Protein AF-A0A0W1B4I2-F1 (afdb_monomer_lite)

InterPro domains:
  IPR011008 Dimeric alpha-beta barrel [SSF54909] (18-67)
  IPR019887 Transcription regulator AsnC/Lrp, ligand binding domain [PF01037] (20-67)

Sequence (68 aa):
MIEGYTVRWNPDKVGEMIHAFITVFLGSNTVHPAFQTFAKQHDSVKEMHRVSGEGCYWIRVRTENQEN

Organism: NCBI:txid1306852

Radius of gyration: 14.21 Å; chains: 1; bounding box: 31×29×36 Å

pLDDT: mean 87.44, std 8.62, range [51.09, 95.44]

Secondary structure (DSSP, 8-state):
----------GGGTT--EEEEEEE--S-GGGHHHHHHHHHT-TTEEEEEEEEESEEEEEEEEES-S--

Structure (mmCIF, N/CA/C/O backbone):
data_AF-A0A0W1B4I2-F1
#
_entry.id   AF-A0A0W1B4I2-F1
#
loop_
_atom_site.group_PDB
_atom_site.id
_atom_site.type_symbol
_atom_site.label_atom_id
_atom_site.label_alt_id
_atom_site.label_comp_id
_atom_site.label_asym_id
_atom_site.label_entity_id
_atom_site.label_seq_id
_atom_site.pdbx_PDB_ins_code
_atom_site.Cartn_x
_atom_site.Cartn_y
_atom_site.Cartn_z
_atom_site.occupancy
_atom_site.B_iso_or_equiv
_atom_site.auth_seq_id
_atom_site.auth_comp_id
_atom_site.auth_asym_id
_atom_site.auth_atom_id
_atom_site.pdbx_PDB_model_num
ATOM 1 N N . MET A 1 1 ? 8.44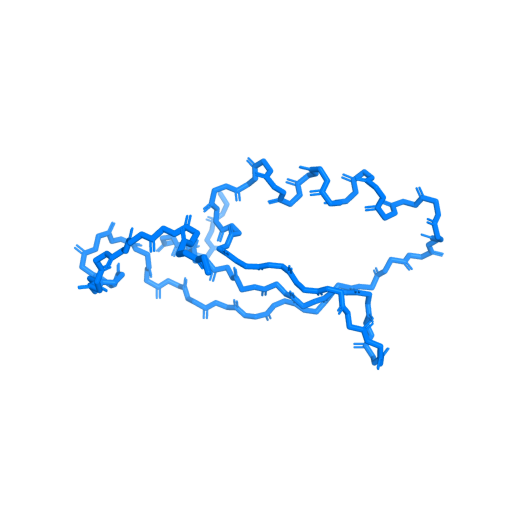4 -16.666 16.930 1.00 72.31 1 MET A N 1
ATOM 2 C CA . MET A 1 1 ? 8.646 -15.263 17.348 1.00 72.31 1 MET A CA 1
ATOM 3 C C . MET A 1 1 ? 7.385 -14.501 16.972 1.00 72.31 1 MET A C 1
ATOM 5 O O . MET A 1 1 ? 6.874 -14.764 15.894 1.00 72.31 1 MET A O 1
ATOM 9 N N . ILE A 1 2 ? 6.829 -13.672 17.859 1.00 85.38 2 ILE A N 1
ATOM 10 C CA . ILE A 1 2 ? 5.629 -12.868 17.565 1.00 85.38 2 ILE A CA 1
ATOM 11 C C . ILE A 1 2 ? 6.101 -11.489 17.100 1.00 85.38 2 ILE A C 1
ATOM 13 O O . ILE A 1 2 ? 6.868 -10.850 17.814 1.00 85.38 2 ILE A O 1
ATOM 17 N N . GLU A 1 3 ? 5.669 -11.058 15.914 1.00 90.38 3 GLU A N 1
ATOM 18 C CA . GLU A 1 3 ? 6.091 -9.789 15.292 1.00 90.38 3 GLU A CA 1
ATOM 19 C C . GLU A 1 3 ? 5.235 -8.587 15.723 1.00 90.38 3 GLU A C 1
ATOM 21 O O . GLU A 1 3 ? 5.651 -7.443 15.566 1.00 90.38 3 GLU A O 1
ATOM 26 N N . GLY A 1 4 ? 4.056 -8.825 16.307 1.00 87.25 4 GLY A N 1
ATOM 27 C CA . GLY A 1 4 ? 3.189 -7.765 16.814 1.00 87.25 4 GLY A CA 1
ATOM 28 C C . GLY A 1 4 ? 1.807 -8.254 17.241 1.00 87.25 4 GLY A C 1
ATOM 29 O O . GLY A 1 4 ? 1.462 -9.425 17.083 1.00 87.25 4 GLY A O 1
ATOM 30 N N . TYR A 1 5 ? 1.013 -7.322 17.767 1.00 86.12 5 TYR A N 1
ATOM 31 C CA . TYR A 1 5 ? -0.387 -7.508 18.146 1.00 86.12 5 TYR A CA 1
ATOM 32 C C . TYR A 1 5 ? -1.222 -6.389 17.518 1.00 86.12 5 TYR A C 1
ATOM 34 O O . TYR A 1 5 ? -0.755 -5.257 17.416 1.00 86.12 5 TYR A O 1
ATOM 42 N N . THR A 1 6 ? -2.454 -6.689 17.105 1.00 87.06 6 THR A N 1
ATOM 43 C CA . THR A 1 6 ? -3.368 -5.697 16.518 1.00 87.06 6 THR A CA 1
ATOM 44 C C . THR A 1 6 ? -4.798 -5.889 17.015 1.00 87.06 6 THR A C 1
ATOM 46 O O . THR A 1 6 ? -5.179 -6.981 17.441 1.00 87.06 6 THR A O 1
ATOM 49 N N . VAL A 1 7 ? -5.593 -4.821 16.961 1.00 84.06 7 VAL A N 1
ATOM 50 C CA . VAL A 1 7 ? -7.019 -4.829 17.304 1.00 84.06 7 VAL A CA 1
ATOM 51 C C . VAL A 1 7 ? -7.834 -4.973 16.024 1.00 84.06 7 VAL A C 1
ATOM 53 O O . VAL A 1 7 ? -7.614 -4.255 15.051 1.00 84.06 7 VAL A O 1
ATOM 56 N N . ARG A 1 8 ? -8.821 -5.875 16.029 1.00 83.56 8 ARG A N 1
ATOM 57 C CA . ARG A 1 8 ? -9.842 -5.912 14.975 1.00 83.56 8 ARG A CA 1
ATOM 58 C C . ARG A 1 8 ? -10.868 -4.825 15.259 1.00 83.56 8 ARG A C 1
ATOM 60 O O . ARG A 1 8 ? -11.564 -4.878 16.268 1.00 83.56 8 ARG A O 1
ATOM 67 N N . TRP A 1 9 ? -10.972 -3.863 14.360 1.00 82.62 9 TRP A N 1
ATOM 68 C CA . TRP A 1 9 ? -11.941 -2.776 14.427 1.00 82.62 9 TRP A CA 1
ATOM 69 C C . TRP A 1 9 ? -12.675 -2.668 13.080 1.00 82.62 9 TRP A C 1
ATOM 71 O O . TRP A 1 9 ? -12.273 -3.327 12.122 1.00 82.62 9 TRP A O 1
ATOM 81 N N . ASN A 1 10 ? -13.793 -1.933 13.021 1.00 80.31 10 ASN A N 1
ATOM 82 C CA . ASN A 1 10 ? -14.600 -1.793 11.801 1.00 80.31 10 ASN A CA 1
ATOM 83 C C . ASN A 1 10 ? -14.209 -0.508 11.032 1.00 80.31 10 ASN A C 1
ATOM 85 O O . ASN A 1 10 ? -14.583 0.572 11.498 1.00 80.31 10 ASN A O 1
ATOM 89 N N . PRO A 1 11 ? -13.533 -0.621 9.870 1.00 75.50 11 PRO A N 1
ATOM 90 C CA . PRO A 1 11 ? -13.107 0.502 9.025 1.00 75.50 11 PRO A CA 1
ATOM 91 C C . PRO A 1 11 ? -14.213 1.461 8.618 1.00 75.50 11 PRO A C 1
ATOM 93 O O . PRO A 1 11 ? -14.020 2.676 8.631 1.00 75.50 11 PRO A O 1
ATOM 96 N N . ASP A 1 12 ? -15.403 0.925 8.367 1.00 74.12 12 ASP A N 1
ATOM 97 C CA . ASP A 1 12 ? -16.547 1.697 7.893 1.00 74.12 12 ASP A CA 1
ATOM 98 C C . ASP A 1 12 ? -17.014 2.714 8.949 1.00 74.12 12 ASP A C 1
ATOM 100 O O . ASP A 1 12 ? -17.656 3.710 8.628 1.00 74.12 12 ASP A O 1
ATOM 104 N N . LYS A 1 13 ? -16.674 2.490 10.228 1.00 78.62 13 LYS A N 1
ATOM 105 C CA . LYS A 1 13 ? -17.034 3.381 11.339 1.00 78.62 13 LYS A CA 1
ATOM 106 C C . LYS A 1 13 ? -16.058 4.537 11.569 1.00 78.62 13 LYS A C 1
ATOM 108 O O . LYS A 1 13 ? -16.357 5.367 12.423 1.00 78.62 13 LYS A O 1
ATOM 113 N N . VAL A 1 14 ? -14.921 4.601 10.871 1.00 77.69 14 VAL A N 1
ATOM 114 C CA . VAL A 1 14 ? -13.950 5.710 11.033 1.00 77.69 14 VAL A CA 1
ATOM 115 C C . VAL A 1 14 ? -13.692 6.492 9.751 1.00 77.69 14 VAL A C 1
ATOM 117 O O . VAL A 1 14 ? -12.754 7.273 9.696 1.00 77.69 14 VAL A O 1
ATOM 120 N N . GLY A 1 15 ? -14.520 6.291 8.731 1.00 71.88 15 GLY A N 1
ATOM 121 C CA . GLY A 1 15 ? -14.397 7.016 7.475 1.00 71.88 15 GLY A CA 1
ATOM 122 C C . GLY A 1 15 ? -13.721 6.226 6.365 1.00 71.88 15 GLY A C 1
ATOM 123 O O . GLY A 1 15 ? -13.834 6.654 5.242 1.00 71.88 15 GLY A O 1
ATOM 124 N N . GLU A 1 16 ? -13.140 5.041 6.581 1.00 77.12 16 GLU A N 1
ATOM 125 C CA . GLU A 1 16 ? -12.493 4.240 5.518 1.00 77.12 16 GLU A CA 1
ATOM 126 C C . GLU A 1 16 ? -13.490 3.396 4.689 1.00 77.12 16 GLU A C 1
ATOM 128 O O . GLU A 1 16 ? -13.395 2.163 4.622 1.00 77.12 16 GLU A O 1
ATOM 133 N N . MET A 1 17 ? -14.472 4.063 4.079 1.00 81.06 17 MET A N 1
ATOM 134 C CA . MET A 1 17 ? -15.627 3.425 3.432 1.00 81.06 17 MET A CA 1
ATOM 135 C C . MET A 1 17 ? -15.301 2.751 2.097 1.00 81.06 17 MET A C 1
ATOM 137 O O . MET A 1 17 ? -15.968 1.790 1.712 1.00 81.06 17 MET A O 1
ATOM 141 N N . ILE A 1 18 ? -14.286 3.228 1.378 1.00 86.75 18 ILE A N 1
ATOM 142 C CA . ILE A 1 18 ? -13.870 2.611 0.120 1.00 86.75 18 ILE A CA 1
ATOM 143 C C . ILE A 1 18 ? -12.787 1.591 0.408 1.00 86.75 18 ILE A C 1
ATOM 145 O O . ILE A 1 18 ? -11.755 1.908 0.993 1.00 86.75 18 ILE A O 1
ATOM 149 N N . HIS A 1 19 ? -13.005 0.368 -0.066 1.00 91.75 19 HIS A N 1
ATOM 150 C CA . HIS A 1 19 ? -12.036 -0.713 -0.004 1.00 91.75 19 HIS A CA 1
ATOM 151 C C . HIS A 1 19 ? -11.825 -1.272 -1.409 1.00 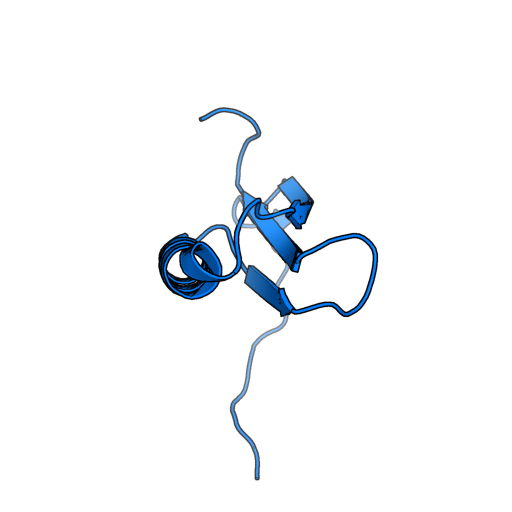91.75 19 HIS A C 1
ATOM 153 O O . HIS A 1 19 ? -12.747 -1.832 -2.000 1.00 91.75 19 HIS A O 1
ATOM 159 N N . ALA A 1 20 ? -10.619 -1.098 -1.949 1.00 91.69 20 ALA A N 1
ATOM 160 C CA . ALA A 1 20 ? -10.312 -1.466 -3.325 1.00 91.69 20 ALA A CA 1
ATOM 161 C C . ALA A 1 20 ? -9.032 -2.296 -3.430 1.00 91.69 20 ALA A C 1
ATOM 163 O O . ALA A 1 20 ? -8.137 -2.231 -2.581 1.00 91.69 20 ALA A O 1
ATOM 164 N N . PHE A 1 21 ? -8.962 -3.060 -4.519 1.00 93.38 21 PHE A N 1
ATOM 165 C CA . PHE A 1 21 ? -7.804 -3.851 -4.902 1.00 93.38 21 PHE A CA 1
ATOM 166 C C . PHE A 1 21 ? -7.265 -3.343 -6.230 1.00 93.38 21 PHE A C 1
ATOM 168 O O . PHE A 1 21 ? -8.007 -3.244 -7.206 1.00 93.38 21 PHE A O 1
ATOM 175 N N . ILE A 1 22 ? -5.979 -3.007 -6.254 1.00 93.62 22 ILE A N 1
ATOM 176 C CA . ILE A 1 22 ? -5.316 -2.411 -7.411 1.00 93.62 22 ILE A CA 1
ATOM 177 C C . ILE A 1 22 ? -4.216 -3.358 -7.879 1.00 93.62 22 ILE A C 1
ATOM 179 O O . ILE A 1 22 ? -3.312 -3.698 -7.112 1.00 93.62 22 ILE A O 1
ATOM 183 N N . THR A 1 23 ? -4.273 -3.742 -9.153 1.00 94.56 23 THR A N 1
ATOM 184 C CA . THR A 1 23 ? -3.181 -4.446 -9.831 1.00 94.56 23 THR A CA 1
ATOM 185 C C . THR A 1 23 ? -2.333 -3.431 -10.582 1.00 94.56 23 THR A C 1
ATOM 187 O O . THR A 1 23 ? -2.839 -2.685 -11.418 1.00 94.56 23 THR A O 1
ATOM 190 N N . VAL A 1 24 ? -1.036 -3.393 -10.289 1.00 94.06 24 VAL A N 1
ATOM 191 C CA . VAL A 1 24 ? -0.107 -2.420 -10.875 1.00 94.06 24 VAL A CA 1
ATOM 192 C C . VAL A 1 24 ? 0.823 -3.104 -11.860 1.00 94.06 24 VAL A C 1
ATOM 194 O O . VAL A 1 24 ? 1.474 -4.094 -11.524 1.00 94.06 24 VAL A O 1
ATOM 197 N N . PHE A 1 25 ? 0.944 -2.519 -13.049 1.00 93.81 25 PHE A N 1
ATOM 198 C CA . PHE A 1 25 ? 1.881 -2.921 -14.093 1.00 93.81 25 PHE A CA 1
ATOM 199 C C . PHE A 1 25 ? 2.931 -1.825 -14.258 1.00 93.81 25 PHE A C 1
ATOM 201 O O . PHE A 1 25 ? 2.598 -0.671 -14.514 1.00 93.81 25 PHE A O 1
ATOM 208 N N . LEU A 1 26 ? 4.204 -2.175 -14.091 1.00 92.50 26 LEU A N 1
ATOM 209 C CA . LEU A 1 26 ? 5.315 -1.246 -14.265 1.00 92.50 26 LEU A CA 1
ATOM 210 C C . LEU A 1 26 ? 6.035 -1.557 -15.576 1.00 92.50 26 LEU A C 1
ATOM 212 O O . LEU A 1 26 ? 6.347 -2.710 -15.859 1.00 92.50 26 LEU A O 1
ATOM 216 N N . GLY A 1 27 ? 6.315 -0.521 -16.367 1.00 88.06 27 GLY A N 1
ATOM 217 C CA . GLY A 1 27 ? 6.918 -0.677 -17.695 1.00 88.06 27 GLY A CA 1
ATOM 218 C C . GLY A 1 27 ? 8.413 -1.016 -17.695 1.00 88.06 27 GLY A C 1
ATOM 219 O O . GLY A 1 27 ? 8.957 -1.353 -18.740 1.00 88.06 27 GLY A O 1
ATOM 220 N N . SER A 1 28 ? 9.098 -0.918 -16.551 1.00 89.44 28 SER A N 1
ATOM 221 C CA . SER A 1 28 ? 10.530 -1.212 -16.440 1.00 89.44 28 SER A CA 1
ATOM 222 C C . SER A 1 28 ? 10.889 -1.793 -15.075 1.00 89.44 28 SER A C 1
ATOM 224 O O . SER A 1 28 ? 10.377 -1.365 -14.041 1.00 89.44 28 SER A O 1
ATOM 226 N N . ASN A 1 29 ? 11.873 -2.694 -15.055 1.00 84.69 29 ASN A N 1
ATOM 227 C CA . ASN A 1 29 ? 12.417 -3.251 -13.817 1.00 84.69 29 ASN A CA 1
ATOM 228 C C . ASN A 1 29 ? 13.113 -2.201 -12.928 1.00 84.69 29 ASN A C 1
ATOM 230 O O . ASN A 1 29 ? 13.239 -2.402 -11.721 1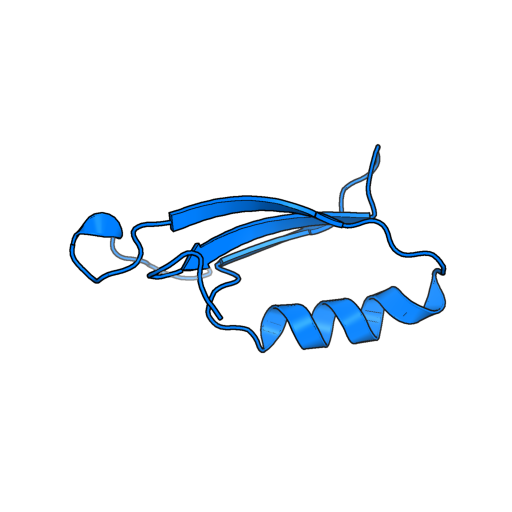.00 84.69 29 ASN A O 1
ATOM 234 N N . THR A 1 30 ? 13.531 -1.064 -13.486 1.00 93.19 30 THR A N 1
ATOM 235 C CA . THR A 1 30 ? 14.231 -0.017 -12.726 1.00 93.19 30 THR A CA 1
ATOM 236 C C . THR A 1 30 ? 13.308 0.823 -11.843 1.00 93.19 30 THR A C 1
ATOM 238 O O . THR A 1 30 ? 13.781 1.421 -10.882 1.00 93.19 30 THR A O 1
ATOM 241 N N . VAL A 1 31 ? 11.996 0.856 -12.113 1.00 94.06 31 VAL A N 1
ATOM 242 C CA . VAL A 1 31 ? 11.056 1.735 -11.387 1.00 94.06 31 VAL A CA 1
ATOM 243 C C . VAL A 1 31 ? 10.455 1.101 -10.129 1.00 94.06 31 VAL A C 1
ATOM 245 O O . VAL A 1 31 ? 9.835 1.793 -9.323 1.00 94.06 31 VAL A O 1
ATOM 248 N N . HIS A 1 32 ? 10.655 -0.202 -9.912 1.00 93.50 32 HIS A N 1
ATOM 249 C CA . HIS A 1 32 ? 10.067 -0.906 -8.769 1.00 93.50 32 HIS A CA 1
ATOM 250 C C . HIS A 1 32 ? 10.479 -0.346 -7.400 1.00 93.50 32 HIS A C 1
ATOM 252 O O . HIS A 1 32 ? 9.582 -0.204 -6.570 1.00 93.50 32 HIS A O 1
ATOM 258 N N . PRO A 1 33 ? 11.759 -0.010 -7.128 1.00 94.50 33 PRO A N 1
ATOM 259 C CA . PRO A 1 33 ? 12.146 0.531 -5.825 1.00 94.50 33 PRO A CA 1
ATOM 260 C C . PRO A 1 33 ? 11.473 1.876 -5.531 1.00 94.50 33 PRO A C 1
ATOM 262 O O . PRO A 1 33 ? 10.965 2.086 -4.434 1.00 94.50 33 PRO A O 1
ATOM 265 N N . ALA A 1 34 ? 11.404 2.762 -6.531 1.00 94.62 34 ALA A N 1
ATOM 266 C CA . ALA A 1 34 ? 10.736 4.056 -6.400 1.00 94.62 34 ALA A CA 1
ATOM 267 C C . ALA A 1 34 ? 9.235 3.883 -6.125 1.00 94.62 34 ALA A C 1
ATOM 269 O O . ALA A 1 34 ? 8.696 4.511 -5.216 1.00 94.62 34 ALA A O 1
ATOM 270 N N . PHE A 1 35 ? 8.584 2.967 -6.847 1.00 94.88 35 PHE A N 1
ATOM 271 C CA . PHE A 1 35 ? 7.173 2.656 -6.636 1.00 94.88 35 PHE A CA 1
ATOM 272 C C . PHE A 1 35 ? 6.898 2.077 -5.239 1.00 94.88 35 PHE A C 1
ATOM 274 O O . PHE A 1 35 ? 5.932 2.465 -4.589 1.00 94.88 35 PHE A O 1
ATOM 281 N N . GLN A 1 36 ? 7.759 1.184 -4.741 1.00 94.62 36 GLN A N 1
ATOM 282 C CA . GLN A 1 36 ? 7.616 0.629 -3.392 1.00 94.62 36 GLN A CA 1
ATOM 283 C C . GLN A 1 36 ? 7.737 1.703 -2.310 1.00 94.62 36 GLN A C 1
ATOM 285 O O . GLN A 1 36 ? 6.990 1.666 -1.334 1.00 94.62 36 GLN A O 1
ATOM 290 N N . THR A 1 37 ? 8.666 2.648 -2.468 1.00 95.31 37 THR A N 1
ATOM 291 C CA . THR A 1 37 ? 8.806 3.784 -1.548 1.00 95.31 37 THR A CA 1
ATOM 292 C C . THR A 1 37 ? 7.573 4.678 -1.593 1.00 95.31 37 THR A C 1
ATOM 294 O O . THR A 1 37 ? 7.030 4.994 -0.540 1.00 95.31 37 THR A O 1
ATOM 297 N N . PHE A 1 38 ? 7.089 5.010 -2.793 1.00 94.75 38 PHE A N 1
ATOM 298 C CA . PHE A 1 38 ? 5.863 5.784 -2.983 1.00 94.75 38 PHE A CA 1
ATOM 299 C C . PHE A 1 38 ? 4.660 5.129 -2.287 1.00 94.75 38 PHE A C 1
ATOM 301 O O . PHE A 1 38 ? 3.987 5.768 -1.485 1.00 94.75 38 PHE A O 1
ATOM 308 N N . ALA A 1 39 ? 4.429 3.834 -2.521 1.00 94.44 39 ALA A N 1
ATOM 309 C CA . ALA A 1 39 ? 3.295 3.120 -1.937 1.00 94.44 39 ALA A CA 1
ATOM 310 C C . ALA A 1 39 ? 3.363 3.057 -0.401 1.00 94.44 39 ALA A C 1
ATOM 312 O O . ALA A 1 39 ? 2.338 3.161 0.260 1.00 94.44 39 ALA A O 1
ATOM 313 N N . LYS A 1 40 ? 4.564 2.927 0.181 1.00 94.06 40 LYS A N 1
ATOM 314 C CA . LYS A 1 40 ? 4.757 2.921 1.643 1.00 94.06 40 LYS A CA 1
ATOM 315 C C . LYS A 1 40 ? 4.505 4.275 2.307 1.00 94.06 40 LYS A C 1
ATOM 317 O O . LYS A 1 40 ? 4.287 4.308 3.511 1.00 94.06 40 LYS A O 1
ATOM 322 N N . GLN A 1 41 ? 4.599 5.370 1.556 1.00 95.25 41 GLN A N 1
ATOM 323 C CA . GLN A 1 41 ? 4.362 6.725 2.060 1.00 95.25 41 GLN A CA 1
ATOM 324 C C . GLN A 1 41 ? 2.888 7.134 1.983 1.00 95.25 41 GLN A C 1
ATOM 326 O O . GLN A 1 41 ? 2.536 8.204 2.467 1.00 95.25 41 GLN A O 1
ATOM 331 N N . HIS A 1 42 ? 2.038 6.316 1.362 1.00 92.81 42 HIS A N 1
ATOM 332 C CA . HIS A 1 42 ? 0.643 6.653 1.134 1.00 92.81 42 HIS A CA 1
ATOM 333 C C . HIS A 1 42 ? -0.258 5.936 2.147 1.00 92.81 42 HIS A C 1
ATOM 335 O O . HIS A 1 42 ? -0.430 4.722 2.078 1.00 92.81 42 HIS A O 1
ATOM 341 N N . ASP A 1 43 ? -0.894 6.687 3.049 1.00 90.56 43 ASP A N 1
ATOM 342 C CA . ASP A 1 43 ? -1.656 6.134 4.189 1.00 90.56 43 ASP A CA 1
ATOM 343 C C . ASP A 1 43 ? -2.869 5.274 3.794 1.00 90.56 43 ASP A C 1
ATOM 345 O O . ASP A 1 43 ? -3.345 4.431 4.566 1.00 90.56 43 ASP A O 1
ATOM 349 N N . SER A 1 44 ? -3.374 5.466 2.575 1.00 91.94 44 SER A N 1
ATOM 350 C CA . SER A 1 44 ? -4.444 4.648 2.006 1.00 91.94 44 SER A CA 1
ATOM 351 C C . SER A 1 44 ? -3.984 3.227 1.672 1.00 91.94 44 SER A C 1
ATOM 353 O O . SER A 1 44 ? -4.810 2.315 1.657 1.00 91.94 44 SER A O 1
ATOM 355 N N . VAL A 1 45 ? -2.686 2.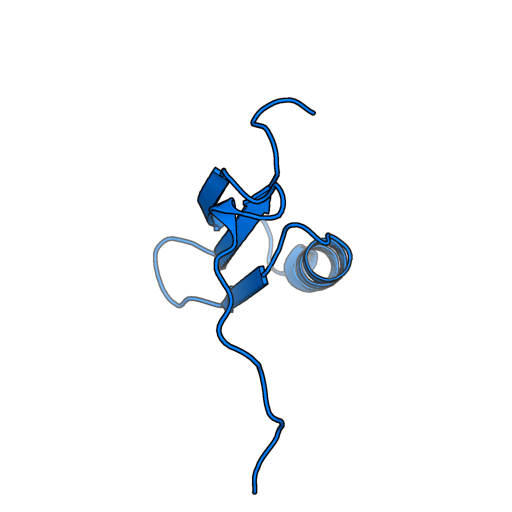995 1.442 1.00 94.56 45 VAL A N 1
ATOM 356 C CA . VAL A 1 45 ? -2.127 1.670 1.149 1.00 94.56 45 VAL A CA 1
ATOM 357 C C . VAL A 1 45 ? -2.010 0.876 2.441 1.00 94.56 45 VAL A C 1
ATOM 359 O O . VAL A 1 45 ? -1.166 1.143 3.291 1.00 94.56 45 VAL A O 1
ATOM 362 N N . LYS A 1 46 ? -2.858 -0.143 2.591 1.00 93.00 46 LYS A N 1
ATOM 363 C CA . LYS A 1 46 ? -2.864 -0.995 3.786 1.00 93.00 46 LYS A CA 1
ATOM 364 C C . LYS A 1 46 ? -1.986 -2.226 3.613 1.00 93.00 46 LYS A C 1
ATOM 366 O O . LYS A 1 46 ? -1.356 -2.658 4.570 1.00 93.00 46 LYS A O 1
ATOM 371 N N . GLU A 1 47 ? -1.939 -2.776 2.402 1.00 93.81 47 GLU A N 1
ATOM 372 C CA . GLU A 1 47 ? -1.097 -3.922 2.051 1.00 93.81 47 GLU A CA 1
ATOM 373 C C . GLU A 1 47 ? -0.593 -3.795 0.614 1.00 93.81 47 GLU A C 1
ATOM 375 O O . GLU A 1 47 ? -1.300 -3.300 -0.266 1.00 93.81 47 GLU A O 1
ATOM 380 N N . MET A 1 48 ? 0.620 -4.288 0.367 1.00 95.06 48 MET A N 1
ATOM 381 C CA . MET A 1 48 ? 1.215 -4.377 -0.963 1.00 95.06 48 MET A CA 1
ATOM 382 C C . MET A 1 48 ? 2.009 -5.676 -1.077 1.00 95.06 48 MET A C 1
ATOM 384 O O . MET A 1 48 ? 2.921 -5.929 -0.288 1.00 95.06 48 MET A O 1
ATOM 388 N N . HIS A 1 49 ? 1.709 -6.464 -2.107 1.00 93.62 49 HIS A N 1
ATOM 389 C CA . HIS A 1 49 ? 2.346 -7.753 -2.360 1.00 93.62 49 HIS A CA 1
ATOM 390 C C . HIS A 1 49 ? 2.929 -7.801 -3.772 1.00 93.62 49 HIS A C 1
ATOM 392 O O . HIS A 1 49 ? 2.263 -7.442 -4.743 1.00 93.62 49 HIS A O 1
ATOM 398 N N . ARG A 1 50 ? 4.182 -8.259 -3.895 1.00 92.00 50 ARG A N 1
ATOM 399 C CA . ARG A 1 50 ? 4.779 -8.631 -5.186 1.00 92.00 50 ARG A CA 1
ATOM 400 C C . ARG A 1 50 ? 4.139 -9.945 -5.626 1.00 92.00 50 ARG A C 1
ATOM 402 O O . ARG A 1 50 ? 4.140 -10.900 -4.854 1.00 92.00 50 ARG A O 1
ATOM 409 N N . VAL A 1 51 ? 3.629 -9.995 -6.849 1.00 90.88 51 VAL A N 1
ATOM 410 C CA . VAL A 1 51 ? 2.992 -11.197 -7.402 1.00 90.88 51 VAL A CA 1
ATOM 411 C C . VAL A 1 51 ? 3.769 -11.708 -8.613 1.00 90.88 51 VAL A C 1
ATO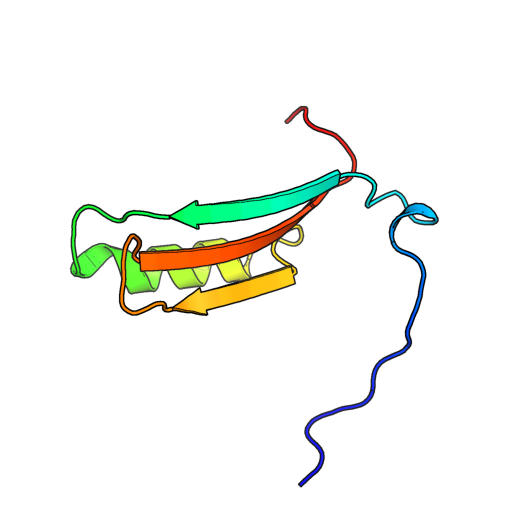M 413 O O . VAL A 1 51 ? 4.431 -10.941 -9.313 1.00 90.88 51 VAL A O 1
ATOM 416 N N . SER A 1 52 ? 3.723 -13.019 -8.831 1.00 77.44 52 SER A N 1
ATOM 417 C CA . SER A 1 52 ? 4.322 -13.693 -9.986 1.00 77.44 52 SER A CA 1
ATOM 418 C C . SER A 1 52 ? 3.188 -14.098 -10.935 1.00 77.44 52 SER A C 1
ATOM 420 O O . SER A 1 52 ? 2.653 -15.194 -10.811 1.00 77.44 52 SER A O 1
ATOM 422 N N . GLY A 1 53 ? 2.748 -13.187 -11.813 1.00 75.56 53 GLY A N 1
ATOM 423 C CA . GLY A 1 53 ? 1.585 -13.384 -12.697 1.00 75.56 53 GLY A CA 1
ATOM 424 C C . GLY A 1 53 ? 1.234 -12.143 -13.534 1.00 75.56 53 GLY A C 1
ATOM 425 O O . GLY A 1 53 ? 2.132 -11.386 -13.904 1.00 75.56 53 GLY A O 1
ATOM 426 N N . GLU A 1 54 ? -0.061 -11.921 -13.819 1.00 74.00 54 GLU A N 1
ATOM 427 C CA . GLU A 1 54 ? -0.567 -10.695 -14.469 1.00 74.00 54 GLU A CA 1
ATOM 428 C C . GLU A 1 54 ? -0.466 -9.492 -13.520 1.00 74.00 54 GLU A C 1
ATOM 430 O O . GLU A 1 54 ? -1.394 -9.160 -12.786 1.00 74.00 54 GLU A O 1
ATOM 435 N N . GLY A 1 55 ? 0.704 -8.858 -13.505 1.00 82.44 55 GLY A N 1
ATOM 436 C CA . GLY A 1 55 ? 0.963 -7.651 -12.727 1.00 82.44 55 GLY A CA 1
ATOM 437 C C . GLY A 1 55 ? 2.264 -7.720 -11.945 1.00 82.44 55 GLY A C 1
ATOM 438 O O . GLY A 1 55 ? 2.816 -8.781 -11.670 1.00 82.44 55 GLY A O 1
ATOM 439 N N . CYS A 1 56 ? 2.773 -6.549 -11.582 1.00 90.50 56 CYS A N 1
ATOM 440 C CA . CYS A 1 56 ? 3.951 -6.415 -10.735 1.00 90.50 56 CYS A CA 1
ATOM 441 C C . CYS A 1 56 ? 3.583 -6.441 -9.248 1.00 90.50 56 CYS A C 1
ATOM 443 O O . CYS A 1 56 ? 4.338 -6.990 -8.440 1.00 90.50 56 CYS A O 1
ATOM 445 N N . TYR A 1 57 ? 2.444 -5.838 -8.894 1.00 94.56 57 TYR A N 1
ATOM 446 C CA . TYR A 1 57 ? 1.977 -5.719 -7.516 1.00 94.56 57 TYR A CA 1
ATOM 447 C C . TYR A 1 57 ? 0.462 -5.828 -7.410 1.00 94.56 57 TYR A C 1
ATOM 449 O O . TYR A 1 57 ? -0.262 -5.375 -8.295 1.00 94.56 57 TYR A O 1
ATOM 457 N N . TRP A 1 58 ? 0.017 -6.355 -6.275 1.00 94.50 58 TRP A N 1
ATOM 458 C CA . TRP A 1 58 ? -1.360 -6.282 -5.811 1.00 94.50 58 TRP A CA 1
ATOM 459 C C . TRP A 1 58 ? -1.410 -5.446 -4.536 1.00 94.50 58 TRP A C 1
ATOM 461 O O . TRP A 1 58 ? -0.627 -5.676 -3.608 1.00 94.50 58 TRP A O 1
ATOM 471 N N . ILE A 1 59 ? -2.293 -4.453 -4.514 1.00 95.44 59 ILE A N 1
ATOM 472 C CA . ILE A 1 59 ? -2.368 -3.455 -3.448 1.00 95.44 59 ILE A CA 1
ATOM 473 C C . ILE A 1 59 ? -3.784 -3.417 -2.901 1.00 95.44 59 ILE A C 1
ATOM 475 O O . ILE A 1 59 ? -4.742 -3.281 -3.662 1.00 95.44 59 ILE A O 1
ATOM 479 N N . ARG A 1 60 ? -3.904 -3.492 -1.576 1.00 94.88 60 ARG A N 1
ATOM 480 C CA . ARG A 1 60 ? -5.156 -3.267 -0.860 1.00 94.88 60 ARG A CA 1
ATOM 481 C C . ARG A 1 60 ? -5.162 -1.846 -0.325 1.00 94.88 60 ARG A C 1
ATOM 483 O O . ARG A 1 60 ? -4.309 -1.494 0.494 1.00 94.88 60 ARG A O 1
ATOM 490 N N . VAL A 1 61 ? -6.130 -1.051 -0.767 1.00 93.62 61 VAL A N 1
ATOM 491 C CA . VAL A 1 61 ? -6.270 0.344 -0.344 1.00 93.62 61 VAL A CA 1
ATOM 492 C C . VAL A 1 61 ? -7.569 0.578 0.404 1.00 93.62 61 VAL A C 1
ATOM 494 O O . VAL A 1 61 ? -8.588 -0.051 0.109 1.00 93.62 61 VAL A O 1
ATOM 497 N N . ARG A 1 62 ? -7.528 1.502 1.361 1.00 91.88 62 ARG A N 1
ATOM 498 C CA . ARG A 1 62 ? -8.711 2.068 2.001 1.00 91.88 62 ARG A CA 1
ATOM 499 C C . ARG A 1 62 ? -8.663 3.589 1.960 1.00 91.88 62 ARG A C 1
ATOM 501 O O . ARG A 1 62 ? -7.615 4.162 2.232 1.00 91.88 62 ARG A O 1
ATOM 508 N N . THR A 1 63 ? -9.775 4.221 1.602 1.00 89.25 63 THR A N 1
ATOM 509 C CA . THR A 1 63 ? -9.908 5.685 1.523 1.00 89.25 63 THR A CA 1
ATOM 510 C C . THR A 1 63 ? -11.324 6.106 1.904 1.00 89.25 63 THR A C 1
ATOM 512 O O . THR A 1 63 ? -12.234 5.271 1.931 1.00 89.25 63 THR A O 1
ATOM 515 N N . GLU A 1 64 ? -11.508 7.384 2.225 1.00 85.88 64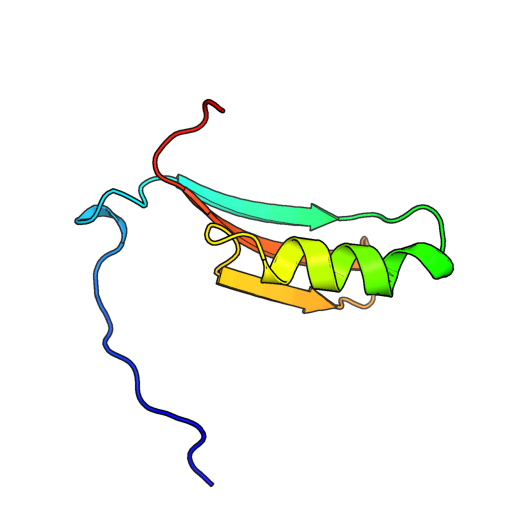 GLU A N 1
ATOM 516 C CA . GLU A 1 64 ? -12.797 7.902 2.679 1.00 85.88 64 GLU A CA 1
ATOM 517 C C . GLU A 1 64 ? -13.786 8.163 1.552 1.00 85.88 64 GLU A C 1
ATOM 519 O O . GLU A 1 64 ? -14.989 7.937 1.691 1.00 85.88 64 GLU A O 1
ATOM 524 N N . ASN A 1 65 ? -13.271 8.586 0.407 1.00 82.19 65 ASN A N 1
ATOM 525 C CA . ASN A 1 65 ? -14.043 8.982 -0.753 1.00 82.19 65 ASN A CA 1
ATOM 526 C C . ASN A 1 65 ? -13.304 8.593 -2.041 1.00 82.19 65 ASN A C 1
ATOM 528 O O . ASN A 1 65 ? -12.135 8.202 -2.039 1.00 82.19 65 ASN A O 1
ATOM 532 N N . GLN A 1 66 ? -14.044 8.622 -3.149 1.00 72.38 66 GLN A N 1
ATOM 533 C CA . GLN A 1 66 ? -13.517 8.295 -4.475 1.00 72.38 66 GLN A CA 1
ATOM 534 C C . GLN A 1 66 ? -12.837 9.511 -5.126 1.00 72.38 66 GLN A C 1
ATOM 536 O O . GLN A 1 66 ? -12.097 9.354 -6.094 1.00 72.38 66 GLN A O 1
ATOM 541 N N . GLU A 1 67 ? -13.115 10.712 -4.620 1.00 69.31 67 GLU A N 1
ATOM 542 C CA . GLU A 1 67 ? -12.577 11.966 -5.142 1.00 69.31 67 GLU A CA 1
ATOM 543 C C . GLU A 1 67 ? -11.271 12.357 -4.451 1.00 69.31 67 GLU A C 1
ATOM 545 O O . GLU A 1 67 ? -11.051 12.049 -3.285 1.00 69.31 67 GLU A O 1
ATOM 550 N N . ASN A 1 68 ? -10.413 13.006 -5.235 1.00 51.09 68 ASN A N 1
ATOM 551 C CA . ASN A 1 68 ? -9.051 13.418 -4.906 1.00 51.09 68 ASN A CA 1
ATOM 552 C C . ASN A 1 68 ? -9.050 14.732 -4.116 1.00 51.09 68 ASN A C 1
ATOM 554 O O . ASN A 1 68 ? -9.702 15.683 -4.610 1.00 51.09 68 ASN A O 1
#

Foldseek 3Di:
DDPDDDDDDDCCVPQQVDKDKDFAADPDPVCVVVVVVVLVVDPQFPDWDQDDDRGRIITIGTHRDPDD